Protein AF-A0A8H7LRE6-F1 (afdb_monomer_lite)

Sequence (143 aa):
MDDNQQLSEEQVMNGFHAFLVSALRHAKVERLLDDELLASAEADLMICGPALCLYFAALRSNTNPPGVPLPRPRGSDEPQKRLTAITCPPGFLPFFELWARAVPKIQSLAPEHTYDLASIICGKAPVTLPADIPSPFPESPTA

Foldseek 3Di:
DCLQAADDPVQVVVQLVVLLVVLVVVCPVVVLADPVRVVVCPVVCVPLSSVSSLLVQLLPFDDVQTKGFGDDDPPDPDDTRIGDCRRYDPVCNVVVVVSSVCSVVSNPDDPQCVSQVSQVSSVHARDPDPRPPPNPDPPDDDD

Radius of gyration: 16.71 Å; chains: 1; bounding box: 33×35×56 Å

Organism: NCBI:txid456999

Structure (mmCIF, N/CA/C/O backbone):
data_AF-A0A8H7LRE6-F1
#
_entry.id   AF-A0A8H7LRE6-F1
#
loop_
_atom_site.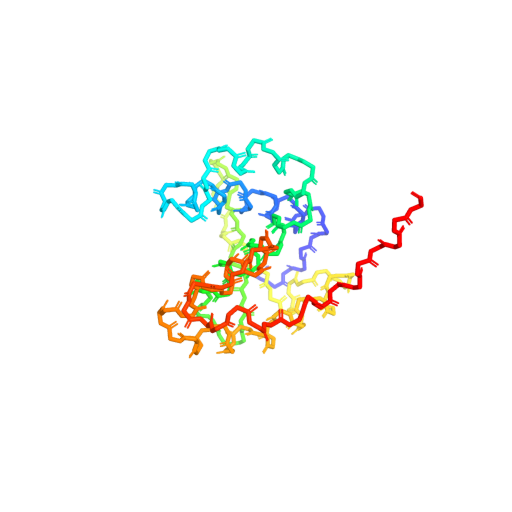group_PDB
_atom_site.id
_atom_site.type_symbol
_atom_site.label_atom_id
_atom_site.label_alt_id
_atom_site.label_comp_id
_atom_site.label_asym_id
_atom_site.label_entity_id
_atom_site.label_seq_id
_atom_site.pdbx_PDB_ins_code
_atom_site.Cartn_x
_atom_site.Cartn_y
_atom_site.Cartn_z
_atom_site.occupancy
_atom_site.B_iso_or_equiv
_atom_site.auth_seq_id
_atom_site.auth_comp_id
_atom_site.auth_asym_id
_atom_site.auth_atom_id
_atom_site.pdbx_PDB_model_num
ATOM 1 N N . MET A 1 1 ? -4.757 6.718 27.835 1.00 38.62 1 MET A N 1
ATOM 2 C CA . MET A 1 1 ? -5.737 7.300 26.900 1.00 38.62 1 MET A CA 1
ATOM 3 C C . MET A 1 1 ? -5.721 6.406 25.683 1.00 38.62 1 MET A C 1
ATOM 5 O O . MET A 1 1 ? -4.643 6.041 25.243 1.00 38.62 1 MET A O 1
ATOM 9 N N . ASP A 1 2 ? -6.885 5.909 25.298 1.00 44.69 2 ASP A N 1
ATOM 10 C CA . ASP A 1 2 ? -7.075 4.641 24.595 1.00 44.69 2 ASP A CA 1
ATOM 11 C C . ASP A 1 2 ? -6.638 4.670 23.117 1.00 44.69 2 ASP A C 1
ATOM 13 O O . ASP A 1 2 ? -7.459 4.746 22.210 1.00 44.69 2 ASP A O 1
ATOM 17 N N . ASP A 1 3 ? -5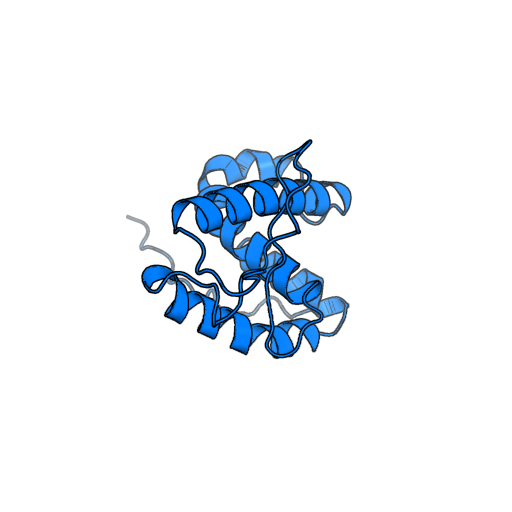.332 4.529 22.865 1.00 56.19 3 ASP A N 1
ATOM 18 C CA . ASP A 1 3 ? -4.729 4.354 21.524 1.00 56.19 3 ASP A CA 1
ATOM 19 C C . ASP A 1 3 ? -5.191 3.076 20.786 1.00 56.19 3 ASP A C 1
ATOM 21 O O . ASP A 1 3 ? -4.787 2.810 19.653 1.00 56.19 3 ASP A O 1
ATOM 25 N N . ASN A 1 4 ? -6.032 2.267 21.432 1.00 63.62 4 ASN A N 1
ATOM 26 C CA . ASN A 1 4 ? -6.431 0.935 20.996 1.00 63.62 4 ASN A CA 1
ATOM 27 C C . ASN A 1 4 ? -7.925 0.839 20.645 1.00 63.62 4 ASN A C 1
ATOM 29 O O . ASN A 1 4 ? -8.467 -0.260 20.530 1.00 63.62 4 ASN A O 1
ATOM 33 N N . GLN A 1 5 ? -8.607 1.978 20.515 1.00 79.62 5 GLN A N 1
ATOM 34 C CA . GLN A 1 5 ? -9.998 2.001 20.086 1.00 79.62 5 GLN A CA 1
ATOM 35 C C . GLN A 1 5 ? -10.097 1.568 18.617 1.00 79.62 5 GLN A C 1
ATOM 37 O O . GLN A 1 5 ? -9.413 2.116 17.748 1.00 79.62 5 GLN A O 1
ATOM 42 N N . GLN A 1 6 ? -10.951 0.578 18.342 1.00 85.81 6 GLN A N 1
ATOM 43 C CA . GLN A 1 6 ? -11.245 0.166 16.971 1.00 85.81 6 GLN A CA 1
ATOM 44 C C . GLN A 1 6 ? -11.786 1.349 16.172 1.00 85.81 6 GLN A C 1
ATOM 46 O O . GLN A 1 6 ? -12.656 2.092 16.632 1.00 85.81 6 GLN A O 1
ATOM 51 N N . LEU A 1 7 ? -11.251 1.512 14.968 1.00 87.62 7 LEU A N 1
ATOM 52 C CA . LEU A 1 7 ? -11.716 2.513 14.025 1.00 87.62 7 LEU A CA 1
ATOM 53 C C . LEU A 1 7 ? -13.082 2.094 13.485 1.00 87.62 7 LEU A C 1
ATOM 55 O O . LEU A 1 7 ? -13.363 0.903 13.342 1.00 87.62 7 LEU A O 1
ATOM 59 N N . SER A 1 8 ? -13.926 3.068 13.153 1.00 88.50 8 SER A N 1
ATOM 60 C CA . SER A 1 8 ? -15.125 2.783 12.369 1.00 88.50 8 SER A CA 1
ATOM 61 C C . SER A 1 8 ? -14.757 2.501 10.911 1.00 88.50 8 SER A C 1
ATOM 63 O O . SER A 1 8 ? -13.729 2.964 10.407 1.00 88.50 8 SER A O 1
ATOM 65 N N . GLU A 1 9 ? -15.616 1.771 10.203 1.00 87.19 9 GLU A N 1
ATOM 66 C CA . GLU A 1 9 ? -15.454 1.541 8.763 1.00 87.19 9 GLU A CA 1
ATOM 67 C C . GLU A 1 9 ? -15.369 2.862 7.991 1.00 87.19 9 GLU A C 1
ATOM 69 O O . GLU A 1 9 ? -14.478 3.038 7.166 1.00 87.19 9 GLU A O 1
ATOM 74 N N . GLU A 1 10 ? -16.206 3.837 8.347 1.00 87.06 10 GLU A N 1
ATOM 75 C CA . GLU A 1 10 ? -16.183 5.181 7.770 1.00 87.06 10 GLU A CA 1
ATOM 76 C C . GLU A 1 10 ? -14.829 5.884 7.976 1.00 87.06 10 GLU A C 1
ATOM 78 O O . GLU A 1 10 ? -14.298 6.495 7.048 1.00 87.06 10 GLU A O 1
ATOM 83 N N . GLN A 1 11 ? -14.223 5.774 9.164 1.00 85.12 11 GLN A N 1
ATOM 84 C CA . GLN A 1 11 ? -12.899 6.347 9.434 1.00 85.12 11 GLN A CA 1
ATOM 85 C C . GLN A 1 11 ? -11.812 5.699 8.574 1.00 85.12 11 GLN A C 1
ATOM 87 O O . GLN A 1 11 ? -10.930 6.395 8.066 1.00 85.12 11 GLN A O 1
ATOM 92 N N . VAL A 1 12 ? -11.880 4.379 8.391 1.00 85.31 12 VAL A N 1
ATOM 93 C CA . VAL A 1 12 ? -10.957 3.645 7.520 1.00 85.31 12 VAL A CA 1
ATOM 94 C C . VAL A 1 12 ? -11.154 4.068 6.066 1.00 85.31 12 VAL A C 1
ATOM 96 O O . VAL A 1 12 ? -10.185 4.461 5.419 1.00 85.31 12 VAL A O 1
ATOM 99 N N . MET A 1 13 ? -12.391 4.077 5.570 1.00 85.06 13 MET A N 1
ATOM 100 C CA . MET A 1 13 ? -12.730 4.473 4.200 1.00 85.06 13 MET A CA 1
ATOM 101 C C . MET A 1 13 ? -12.277 5.903 3.887 1.00 85.06 13 MET A C 1
ATOM 103 O O . MET A 1 13 ? -11.569 6.125 2.904 1.00 85.06 13 MET A O 1
ATOM 107 N N . ASN A 1 14 ? -12.602 6.864 4.756 1.00 84.25 14 ASN A N 1
ATOM 108 C CA . ASN A 1 14 ? -12.200 8.262 4.591 1.00 84.25 14 ASN A CA 1
ATOM 109 C C . ASN A 1 14 ? -10.675 8.428 4.662 1.00 84.25 14 ASN A C 1
ATOM 111 O O . ASN A 1 14 ? -10.091 9.193 3.889 1.00 84.25 14 ASN A O 1
ATOM 115 N N . GLY A 1 15 ? -10.014 7.684 5.554 1.00 82.75 15 GLY A N 1
ATOM 116 C CA . GLY A 1 15 ? -8.559 7.668 5.673 1.00 82.75 15 GLY A CA 1
ATOM 117 C C . GLY A 1 15 ? -7.872 7.143 4.410 1.00 82.75 15 GLY A C 1
ATOM 118 O O . GLY A 1 15 ? -6.959 7.793 3.897 1.00 82.75 15 GLY A O 1
ATOM 119 N N . PHE A 1 16 ? -8.332 6.012 3.872 1.00 82.44 16 PHE A N 1
ATOM 120 C CA . PHE A 1 16 ? -7.818 5.443 2.624 1.00 82.44 16 PHE A CA 1
ATOM 121 C C . PHE A 1 16 ? -8.107 6.333 1.418 1.00 82.44 16 PHE A C 1
ATOM 123 O O . PHE A 1 16 ? -7.225 6.512 0.586 1.00 82.44 16 PHE A O 1
ATOM 130 N N . HIS A 1 17 ? -9.283 6.957 1.347 1.00 81.00 17 HIS A N 1
ATOM 131 C CA . HIS A 1 17 ? -9.601 7.916 0.293 1.00 81.00 17 HIS A CA 1
ATOM 132 C C . HIS A 1 17 ? -8.645 9.123 0.317 1.00 81.00 17 HIS A C 1
ATOM 134 O O . HIS A 1 17 ? -8.043 9.476 -0.697 1.00 81.00 17 HIS A O 1
ATOM 140 N N . ALA A 1 18 ? -8.423 9.726 1.490 1.00 80.38 18 ALA A N 1
ATOM 141 C CA . ALA A 1 18 ? -7.479 10.835 1.632 1.00 80.38 18 ALA A CA 1
ATOM 142 C C . ALA A 1 18 ? -6.031 10.416 1.313 1.00 80.38 18 ALA A C 1
ATOM 144 O O . ALA A 1 18 ? -5.274 11.176 0.699 1.00 80.38 18 ALA A O 1
ATOM 145 N N . PHE A 1 19 ? -5.641 9.201 1.704 1.00 78.19 19 PHE A N 1
ATOM 146 C CA . PHE A 1 19 ? -4.325 8.654 1.394 1.00 78.19 19 PHE A CA 1
ATOM 147 C C . PHE A 1 19 ? -4.165 8.420 -0.106 1.00 78.19 19 PHE A C 1
ATOM 149 O O . PHE A 1 19 ? -3.133 8.788 -0.661 1.00 78.19 19 PHE A O 1
ATOM 156 N N . LEU A 1 20 ? -5.183 7.864 -0.764 1.00 75.44 20 LEU A N 1
ATOM 157 C CA . LEU A 1 20 ? -5.212 7.613 -2.199 1.00 75.44 20 LEU A CA 1
ATOM 158 C C . LEU A 1 20 ? -4.994 8.900 -2.995 1.00 75.44 20 LEU A C 1
ATOM 160 O O . LEU A 1 20 ? -4.107 8.954 -3.843 1.00 75.44 20 LEU A O 1
ATOM 164 N N . VAL A 1 21 ? -5.730 9.964 -2.667 1.00 75.38 21 VAL A N 1
ATOM 165 C CA . VAL A 1 21 ? -5.564 11.279 -3.310 1.00 75.38 21 VAL A CA 1
ATOM 166 C C . VAL A 1 21 ? -4.121 11.784 -3.182 1.00 75.38 21 VAL A C 1
ATOM 168 O O . VAL A 1 21 ? -3.556 12.326 -4.134 1.00 75.38 21 VAL A O 1
ATOM 171 N N . SER A 1 22 ? -3.500 11.592 -2.015 1.00 75.38 22 SER A N 1
ATOM 172 C CA . SER A 1 22 ? -2.098 11.958 -1.791 1.00 75.38 22 SER A CA 1
ATOM 173 C C . SER A 1 22 ? -1.134 11.076 -2.592 1.00 75.38 22 SER A C 1
ATOM 175 O O . SER A 1 22 ? -0.228 11.581 -3.252 1.00 75.38 22 SER A O 1
ATOM 177 N N . ALA A 1 23 ? -1.350 9.761 -2.586 1.00 72.00 23 ALA A N 1
ATOM 178 C CA . ALA A 1 23 ? -0.522 8.787 -3.284 1.00 72.00 23 ALA A CA 1
ATOM 179 C C . ALA A 1 23 ? -0.535 8.993 -4.806 1.00 72.00 23 ALA A C 1
ATOM 181 O O . ALA A 1 23 ? 0.527 9.006 -5.420 1.00 72.00 23 ALA A O 1
ATOM 182 N N . LEU A 1 24 ? -1.704 9.242 -5.402 1.00 71.38 24 LEU A N 1
ATOM 183 C CA . LEU A 1 24 ? -1.836 9.536 -6.833 1.00 71.38 24 LEU A CA 1
ATOM 184 C C . LEU A 1 24 ? -1.141 10.843 -7.213 1.00 71.38 24 LEU A C 1
ATOM 186 O O . LEU A 1 24 ? -0.467 10.911 -8.236 1.00 71.38 24 LEU A O 1
ATOM 190 N N . ARG A 1 25 ? -1.242 11.873 -6.363 1.00 72.44 25 ARG A N 1
ATOM 191 C CA . ARG A 1 25 ? -0.501 13.123 -6.563 1.00 72.44 25 ARG A CA 1
ATOM 192 C C . ARG A 1 25 ? 1.008 12.883 -6.562 1.00 72.44 25 ARG A C 1
ATOM 194 O O . ARG A 1 25 ? 1.695 13.417 -7.425 1.00 72.44 25 ARG A O 1
ATOM 201 N N . HIS A 1 26 ? 1.516 12.095 -5.616 1.00 67.75 26 HIS A N 1
ATOM 202 C CA . HIS A 1 26 ? 2.934 11.733 -5.574 1.00 67.75 26 HIS A CA 1
ATOM 203 C C . HIS A 1 26 ? 3.349 10.928 -6.809 1.00 67.75 26 HIS A C 1
ATOM 205 O O . HIS A 1 26 ? 4.339 11.271 -7.445 1.00 67.75 26 HIS A O 1
ATOM 211 N N . ALA A 1 27 ? 2.561 9.927 -7.201 1.00 67.44 27 ALA A N 1
ATOM 212 C CA . ALA A 1 27 ? 2.821 9.124 -8.390 1.00 67.44 27 ALA A CA 1
ATOM 213 C C . ALA A 1 27 ? 2.839 9.960 -9.683 1.00 67.44 27 ALA A C 1
ATOM 215 O O . ALA A 1 27 ? 3.674 9.726 -10.552 1.00 67.44 27 ALA A O 1
ATOM 216 N N . LYS A 1 28 ? 1.981 10.981 -9.781 1.00 66.56 28 LYS A N 1
ATOM 217 C CA . LYS A 1 28 ? 1.988 11.956 -10.879 1.00 66.56 28 LYS A CA 1
ATOM 218 C C . LYS A 1 28 ? 3.273 12.795 -10.907 1.00 66.56 28 LYS A C 1
ATOM 220 O O . LYS A 1 28 ? 3.866 12.974 -11.964 1.00 66.56 28 LYS A O 1
ATOM 225 N N . VAL A 1 29 ? 3.719 13.303 -9.753 1.00 69.62 29 VAL A N 1
ATOM 226 C CA . VAL A 1 29 ? 4.951 14.115 -9.651 1.00 69.62 29 VAL A CA 1
ATOM 227 C C . VAL A 1 29 ? 6.188 13.305 -10.039 1.00 69.62 29 VAL A C 1
ATOM 229 O O . VAL A 1 29 ? 7.021 13.789 -10.799 1.00 69.62 29 VAL A O 1
ATOM 232 N N . GLU A 1 30 ? 6.266 12.059 -9.582 1.00 67.56 30 GLU A N 1
ATOM 233 C CA . GLU A 1 30 ? 7.356 11.129 -9.898 1.00 67.56 30 GLU A CA 1
ATOM 234 C C . GLU A 1 30 ? 7.261 10.549 -11.327 1.00 67.56 30 GLU A C 1
ATOM 236 O O . GLU A 1 30 ? 8.043 9.674 -11.691 1.00 67.56 30 GLU A O 1
ATOM 241 N N . ARG A 1 31 ? 6.297 11.005 -12.147 1.00 64.50 31 ARG A N 1
ATOM 242 C CA . ARG A 1 31 ? 5.990 10.476 -13.493 1.00 64.50 31 ARG A CA 1
ATOM 243 C C . ARG A 1 31 ? 5.782 8.955 -13.527 1.00 64.50 31 ARG A C 1
ATOM 245 O O . ARG A 1 31 ? 5.974 8.316 -14.558 1.00 64.50 31 ARG A O 1
ATOM 252 N N . LEU A 1 32 ? 5.357 8.370 -12.407 1.00 60.28 32 LEU A N 1
ATOM 253 C CA . LEU A 1 32 ? 4.941 6.967 -12.335 1.00 60.28 32 LEU A CA 1
ATOM 254 C C . LEU A 1 32 ? 3.628 6.754 -13.101 1.00 60.28 32 LEU A C 1
ATOM 256 O O . LEU A 1 32 ? 3.387 5.683 -13.651 1.00 60.28 32 LEU A O 1
ATOM 260 N N . LEU A 1 33 ? 2.786 7.790 -13.145 1.00 61.44 33 LEU A N 1
ATOM 261 C CA . LEU A 1 33 ? 1.526 7.825 -13.878 1.00 61.44 33 LEU A CA 1
ATOM 262 C C . LEU A 1 33 ? 1.546 9.054 -14.791 1.00 61.44 33 LEU A C 1
ATOM 264 O O . LEU A 1 33 ? 1.699 10.173 -14.301 1.00 61.44 33 LEU A O 1
ATOM 268 N N . ASP A 1 34 ? 1.425 8.841 -16.101 1.00 58.38 34 ASP A N 1
ATOM 269 C CA . ASP A 1 34 ? 1.363 9.931 -17.080 1.00 58.38 34 ASP A CA 1
ATOM 270 C C . ASP A 1 34 ? 0.005 10.653 -17.016 1.00 58.38 34 ASP A C 1
ATOM 272 O O . ASP A 1 34 ? -0.998 10.073 -16.588 1.00 58.38 34 ASP A O 1
ATOM 276 N N . ASP A 1 35 ? -0.038 11.908 -17.456 1.00 54.91 35 ASP A N 1
ATOM 277 C CA . ASP A 1 35 ? -1.239 12.751 -17.435 1.00 54.91 35 ASP A CA 1
ATOM 278 C C . ASP A 1 35 ? -2.370 12.162 -18.292 1.00 54.91 35 ASP A C 1
ATOM 280 O O . ASP A 1 35 ? -3.536 12.199 -17.897 1.00 54.91 35 ASP A O 1
ATOM 284 N N . GLU A 1 36 ? -2.018 11.541 -19.419 1.00 52.09 36 GLU A N 1
ATOM 285 C CA . GLU A 1 36 ? -2.950 10.854 -20.321 1.00 52.09 36 GLU A CA 1
ATOM 286 C C . GLU A 1 36 ? -3.494 9.549 -19.706 1.00 52.09 36 GLU A C 1
ATOM 288 O O . GLU A 1 36 ? -4.663 9.203 -19.879 1.00 52.09 36 GLU A O 1
ATOM 293 N N . LEU A 1 37 ? -2.683 8.865 -18.889 1.00 52.62 37 LEU A N 1
ATOM 294 C CA . LEU A 1 37 ? -3.094 7.667 -18.157 1.00 52.62 37 LEU A CA 1
ATOM 295 C C . LEU A 1 37 ? -4.056 8.018 -17.020 1.00 52.62 37 LEU A C 1
ATOM 297 O O . LEU A 1 37 ? -5.085 7.372 -16.890 1.00 52.62 37 LEU A O 1
ATOM 301 N N . LEU A 1 38 ? -3.753 9.052 -16.228 1.00 52.62 38 LEU A N 1
ATOM 302 C CA . LEU A 1 38 ? -4.641 9.555 -15.172 1.00 52.62 38 LEU A CA 1
ATOM 303 C C . LEU A 1 38 ? -5.996 10.013 -15.727 1.00 52.62 38 LEU A C 1
ATOM 305 O O . LEU A 1 38 ? -7.011 9.801 -15.071 1.00 52.62 38 LEU A O 1
ATOM 309 N N . ALA A 1 39 ? -6.001 10.616 -16.920 1.00 51.50 39 ALA A N 1
ATOM 310 C CA . ALA A 1 39 ? -7.212 11.063 -17.599 1.00 51.50 39 ALA A CA 1
ATOM 311 C C . ALA A 1 39 ? -8.022 9.903 -18.210 1.00 51.50 39 ALA A C 1
ATOM 313 O O . ALA A 1 39 ? -9.241 9.884 -18.072 1.00 51.50 39 ALA A O 1
ATOM 314 N N . SER A 1 40 ? -7.376 8.915 -18.850 1.00 42.72 40 SER A N 1
ATOM 315 C CA . SER A 1 40 ? -8.085 7.736 -19.391 1.00 42.72 40 SER A CA 1
ATOM 316 C C . SER A 1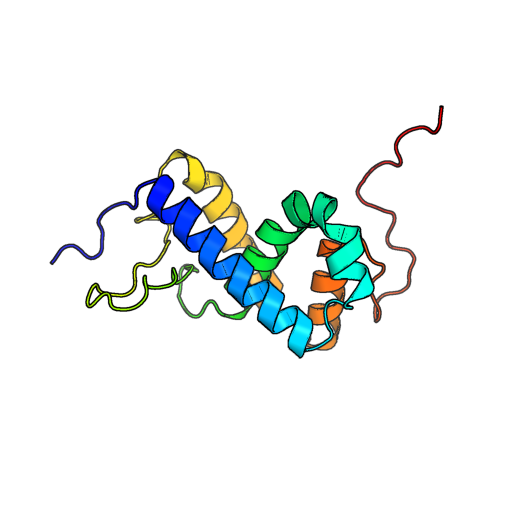 40 ? -8.575 6.785 -18.295 1.00 42.72 40 SER A C 1
ATOM 318 O O . SER A 1 40 ? -9.595 6.117 -18.450 1.00 42.72 40 SER A O 1
ATOM 320 N N . ALA A 1 41 ? -7.880 6.769 -17.157 1.00 48.41 41 ALA A N 1
ATOM 321 C CA . ALA A 1 41 ? -8.156 5.882 -16.049 1.00 48.41 41 ALA A CA 1
ATOM 322 C C . ALA A 1 41 ? -9.154 6.462 -15.043 1.00 48.41 41 ALA A C 1
ATOM 324 O O . ALA A 1 41 ? -9.260 5.886 -13.982 1.00 48.41 41 ALA A O 1
ATOM 325 N N . GLU A 1 42 ? -9.925 7.529 -15.289 1.00 46.50 42 GLU A N 1
ATOM 326 C CA . GLU A 1 42 ? -10.974 7.933 -14.322 1.00 46.50 42 GLU A CA 1
ATOM 327 C C . GLU A 1 42 ? -11.970 6.790 -14.011 1.00 46.50 42 GLU A C 1
ATOM 329 O O . GLU A 1 42 ? -12.481 6.710 -12.893 1.00 46.50 42 GLU A O 1
ATOM 334 N N . ALA A 1 43 ? -12.161 5.848 -14.947 1.00 47.34 43 ALA A N 1
ATOM 335 C CA . ALA A 1 43 ? -12.897 4.601 -14.721 1.00 47.34 43 ALA A CA 1
ATOM 336 C C . ALA A 1 43 ? -12.052 3.501 -14.029 1.00 47.34 43 ALA A C 1
ATOM 338 O O . ALA A 1 43 ? -12.520 2.881 -13.074 1.00 47.34 43 ALA A O 1
ATOM 339 N N . ASP A 1 44 ? -10.793 3.294 -14.439 1.00 49.31 44 ASP A N 1
ATOM 340 C CA . ASP A 1 44 ? -9.901 2.253 -13.886 1.00 49.31 44 ASP A CA 1
ATOM 341 C C . ASP A 1 44 ? -9.217 2.646 -12.560 1.00 49.31 44 ASP A C 1
ATOM 343 O O . ASP A 1 44 ? -8.772 1.782 -11.799 1.00 49.31 44 ASP A O 1
ATOM 347 N N . LEU A 1 45 ? -9.175 3.937 -12.213 1.00 51.56 45 LEU A N 1
ATOM 348 C CA . LEU A 1 45 ? -8.680 4.484 -10.943 1.00 51.56 45 LEU A CA 1
ATOM 349 C C . LEU A 1 45 ? -9.540 3.996 -9.785 1.00 51.56 45 LEU A C 1
ATOM 351 O O . LEU A 1 45 ? -9.025 3.856 -8.674 1.00 51.56 45 LEU A O 1
ATOM 355 N N . MET A 1 46 ? -10.828 3.731 -10.032 1.00 56.41 46 MET A N 1
ATOM 356 C CA . MET A 1 46 ? -11.713 3.149 -9.026 1.00 56.41 46 MET A CA 1
ATOM 357 C C . MET A 1 46 ? -11.217 1.766 -8.573 1.00 56.41 46 MET A C 1
ATOM 359 O O . MET A 1 46 ? -11.453 1.391 -7.427 1.00 56.41 46 MET A O 1
ATOM 363 N N . ILE A 1 47 ? -10.478 1.044 -9.428 1.00 58.59 47 ILE A N 1
ATOM 364 C CA . ILE A 1 47 ? -9.940 -0.297 -9.154 1.00 58.59 47 ILE A CA 1
ATOM 365 C C . ILE A 1 47 ? -8.447 -0.231 -8.783 1.00 58.59 47 ILE A C 1
ATOM 367 O O . ILE A 1 47 ? -8.039 -0.759 -7.746 1.00 58.59 47 ILE A O 1
ATOM 371 N N . CYS A 1 48 ? -7.627 0.460 -9.580 1.00 66.88 48 CYS A N 1
ATOM 372 C CA . CYS A 1 48 ? -6.174 0.541 -9.380 1.00 66.88 48 CYS A CA 1
ATOM 373 C C . CYS A 1 48 ? -5.785 1.465 -8.220 1.00 66.88 48 CYS A C 1
ATOM 375 O O . CYS A 1 48 ? -4.769 1.250 -7.558 1.00 66.88 48 CYS A O 1
ATOM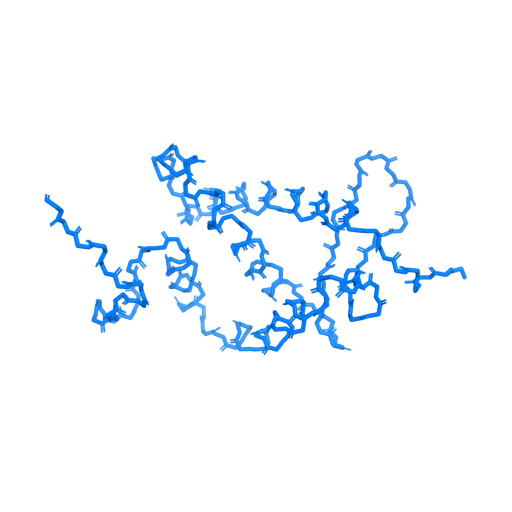 377 N N . GLY A 1 49 ? -6.591 2.493 -7.945 1.00 70.31 49 GLY A N 1
ATOM 378 C CA . GLY A 1 49 ? -6.324 3.478 -6.904 1.00 70.31 49 GLY A CA 1
ATOM 379 C C . GLY A 1 49 ? -6.146 2.838 -5.524 1.00 70.31 49 GLY A C 1
ATOM 380 O O . GLY A 1 49 ? -5.063 2.949 -4.941 1.00 70.31 49 GLY A O 1
ATOM 381 N N . PRO A 1 50 ? -7.146 2.115 -4.992 1.00 77.06 50 PRO A N 1
ATOM 382 C CA . PRO A 1 50 ? -7.022 1.425 -3.708 1.00 77.06 50 PRO A CA 1
ATOM 383 C C . PRO A 1 50 ? -5.805 0.484 -3.625 1.00 77.06 50 PRO A C 1
ATOM 385 O O . PRO A 1 50 ? -5.126 0.447 -2.595 1.00 77.06 50 PRO A O 1
ATOM 388 N N . ALA A 1 51 ? -5.471 -0.217 -4.715 1.00 81.81 51 ALA A N 1
ATOM 389 C CA . ALA A 1 51 ? -4.301 -1.092 -4.781 1.00 81.81 51 ALA A CA 1
ATOM 390 C C . ALA A 1 51 ? -2.976 -0.308 -4.702 1.00 81.81 51 ALA A C 1
ATOM 392 O O . ALA A 1 51 ? -2.106 -0.651 -3.898 1.00 81.81 51 ALA A O 1
ATOM 393 N N . LEU A 1 52 ? -2.842 0.793 -5.451 1.00 80.94 52 LEU A N 1
ATOM 394 C CA . LEU A 1 52 ? -1.689 1.698 -5.367 1.00 80.94 52 LEU A CA 1
ATOM 395 C C . LEU A 1 52 ? -1.554 2.313 -3.971 1.00 80.94 52 LEU A C 1
ATOM 397 O O . LEU A 1 52 ? -0.455 2.398 -3.425 1.00 80.94 52 LEU A O 1
ATOM 401 N N . CYS A 1 53 ? -2.670 2.705 -3.359 1.00 81.50 53 CYS A N 1
ATOM 402 C CA . CYS A 1 53 ? -2.702 3.221 -1.996 1.00 81.50 53 CYS A CA 1
ATOM 403 C C . CYS A 1 53 ? -2.094 2.215 -1.004 1.00 81.50 53 CYS A C 1
ATOM 405 O O . CYS A 1 53 ? -1.211 2.568 -0.219 1.00 81.50 53 CYS A O 1
ATOM 407 N N . LEU A 1 54 ? -2.513 0.950 -1.070 1.00 86.94 54 LEU A N 1
ATOM 408 C CA . LEU A 1 54 ? -1.976 -0.124 -0.233 1.00 86.94 54 LEU A CA 1
ATOM 409 C C . LEU A 1 54 ? -0.506 -0.439 -0.542 1.00 86.94 54 LEU A C 1
ATOM 411 O O . LEU A 1 54 ? 0.271 -0.686 0.383 1.00 86.94 54 LEU A O 1
ATOM 415 N N . TYR A 1 55 ? -0.101 -0.376 -1.811 1.00 88.00 55 TYR A N 1
ATOM 416 C CA . TYR A 1 55 ? 1.288 -0.551 -2.229 1.00 88.00 55 TYR A CA 1
ATOM 417 C C . TYR A 1 55 ? 2.210 0.534 -1.648 1.00 88.00 55 TYR A C 1
ATOM 419 O O . TYR A 1 55 ? 3.191 0.225 -0.969 1.00 88.00 55 TYR A O 1
ATOM 427 N N . PHE A 1 56 ? 1.861 1.815 -1.795 1.00 85.19 56 PHE A N 1
ATOM 428 C CA . PHE A 1 56 ? 2.639 2.911 -1.206 1.00 85.19 56 PHE A CA 1
ATOM 429 C C . PHE A 1 56 ? 2.582 2.927 0.326 1.00 85.19 56 PHE A C 1
ATOM 431 O O . PHE A 1 56 ? 3.516 3.398 0.980 1.00 85.19 56 PHE A O 1
ATOM 438 N N . ALA A 1 57 ? 1.496 2.433 0.928 1.00 88.06 57 ALA A N 1
ATOM 439 C CA . ALA A 1 57 ? 1.438 2.210 2.369 1.00 88.06 57 ALA A CA 1
ATOM 440 C C . ALA A 1 57 ? 2.418 1.116 2.812 1.00 88.06 57 ALA A C 1
ATOM 442 O O . ALA A 1 57 ? 3.074 1.287 3.836 1.00 88.06 57 ALA A O 1
ATOM 443 N N . ALA A 1 58 ? 2.566 0.040 2.032 1.00 90.62 58 ALA A N 1
ATOM 444 C CA . ALA A 1 58 ? 3.532 -1.021 2.302 1.00 90.62 58 ALA A CA 1
ATOM 445 C C . ALA A 1 58 ? 4.974 -0.500 2.227 1.00 90.62 58 ALA A C 1
ATOM 447 O O . ALA A 1 58 ? 5.732 -0.693 3.173 1.00 90.62 58 ALA A O 1
ATOM 448 N N . LEU A 1 59 ? 5.333 0.244 1.174 1.00 87.94 59 LEU A N 1
ATOM 449 C CA . LEU A 1 59 ? 6.673 0.835 1.036 1.00 87.94 59 LEU A CA 1
ATOM 450 C C . LEU A 1 59 ? 7.050 1.764 2.202 1.00 87.94 59 LEU A C 1
ATOM 452 O O . LEU A 1 59 ? 8.214 1.844 2.578 1.00 87.94 59 LEU A O 1
ATOM 456 N N . ARG A 1 60 ? 6.068 2.458 2.790 1.00 86.19 60 ARG A N 1
ATOM 457 C CA . ARG A 1 60 ? 6.277 3.403 3.902 1.00 86.19 60 ARG A CA 1
ATOM 458 C C . ARG A 1 60 ? 6.054 2.800 5.289 1.00 86.19 60 ARG A C 1
ATOM 460 O O . ARG A 1 60 ? 6.238 3.502 6.284 1.00 86.19 60 ARG A O 1
ATOM 467 N N . SER A 1 61 ? 5.612 1.546 5.381 1.00 87.19 61 SER A N 1
ATOM 468 C CA . SER A 1 61 ? 5.336 0.918 6.672 1.00 87.19 61 SER A CA 1
ATOM 469 C C . SER A 1 61 ? 6.642 0.651 7.415 1.00 87.19 61 SER A C 1
ATOM 471 O O . SER A 1 61 ? 7.556 0.031 6.887 1.00 87.19 61 SER A O 1
ATOM 473 N N . ASN A 1 62 ? 6.742 1.115 8.654 1.00 87.25 62 ASN A N 1
ATOM 474 C CA . ASN A 1 62 ? 7.943 0.983 9.481 1.00 87.25 62 ASN A CA 1
ATOM 475 C C . ASN A 1 62 ? 7.644 0.365 10.856 1.00 87.25 62 ASN A C 1
ATOM 477 O O . ASN A 1 62 ? 8.425 0.520 11.791 1.00 87.25 62 ASN A O 1
ATOM 481 N N . THR A 1 63 ? 6.499 -0.307 10.991 1.00 87.06 63 THR A N 1
ATOM 482 C CA . THR A 1 63 ? 6.061 -0.958 12.231 1.00 87.06 63 THR A CA 1
ATOM 483 C C . THR A 1 63 ? 6.136 -2.477 12.108 1.00 87.06 63 THR A C 1
ATOM 485 O O . THR A 1 63 ? 6.050 -3.024 11.010 1.00 87.06 63 THR A O 1
ATOM 488 N N . ASN A 1 64 ? 6.252 -3.165 13.245 1.00 84.94 64 ASN A N 1
ATOM 489 C CA . ASN A 1 64 ? 6.192 -4.622 13.320 1.00 84.94 64 ASN A CA 1
ATOM 490 C C . ASN A 1 64 ? 5.201 -5.037 14.428 1.00 84.94 64 ASN A C 1
ATOM 492 O O . ASN A 1 64 ? 5.515 -4.816 15.599 1.00 84.94 64 ASN A O 1
ATOM 496 N N . PRO A 1 65 ? 4.015 -5.589 14.097 1.00 86.12 65 PRO A N 1
ATOM 497 C CA . PRO A 1 65 ? 3.509 -5.913 12.755 1.00 86.12 65 PRO A CA 1
ATOM 498 C C . PRO A 1 65 ? 3.224 -4.673 11.868 1.00 86.12 65 PRO A C 1
ATOM 500 O O . PRO A 1 65 ? 3.080 -3.559 12.393 1.00 86.12 65 PRO A O 1
ATOM 503 N N . PRO A 1 66 ? 3.148 -4.830 10.528 1.00 91.56 66 PRO A N 1
ATOM 504 C CA . PRO A 1 66 ? 2.890 -3.723 9.606 1.00 91.56 66 PRO A CA 1
ATOM 505 C C . PRO A 1 66 ? 1.572 -3.004 9.894 1.00 91.56 66 PRO A C 1
ATOM 507 O O . PRO A 1 66 ? 0.552 -3.629 10.180 1.00 91.56 66 PRO A O 1
ATOM 510 N N . GLY A 1 67 ? 1.591 -1.678 9.791 1.00 90.44 67 GLY A N 1
ATOM 511 C CA . GLY A 1 67 ? 0.429 -0.823 10.013 1.00 90.44 67 GLY A CA 1
ATOM 512 C C . GLY A 1 67 ? 0.387 0.350 9.045 1.00 90.44 67 GLY A C 1
ATOM 513 O O . GLY A 1 67 ? 1.431 0.823 8.584 1.00 90.44 67 GLY A O 1
ATOM 514 N N . VAL A 1 68 ? -0.823 0.836 8.762 1.00 89.94 68 VAL A N 1
ATOM 515 C CA . VAL A 1 68 ? -1.061 1.963 7.848 1.00 89.94 68 VAL A CA 1
ATOM 516 C C . VAL A 1 68 ? -1.338 3.227 8.665 1.00 89.94 68 VAL A C 1
ATOM 518 O O . VAL A 1 68 ? -2.343 3.279 9.377 1.00 89.94 68 VAL A O 1
ATOM 521 N N . PRO A 1 69 ? -0.475 4.256 8.606 1.00 86.69 69 PRO A N 1
ATOM 522 C CA . PRO A 1 69 ? -0.771 5.538 9.231 1.00 86.69 69 PRO A CA 1
ATOM 523 C C . PRO A 1 69 ? -1.879 6.244 8.439 1.00 86.69 69 PRO A C 1
ATOM 525 O O . PRO A 1 69 ? -1.703 6.539 7.254 1.00 86.69 69 PRO A O 1
ATOM 528 N N . LEU A 1 70 ? -3.018 6.524 9.076 1.00 84.94 70 LEU A N 1
ATOM 529 C CA . LEU A 1 70 ? -4.115 7.226 8.415 1.00 84.94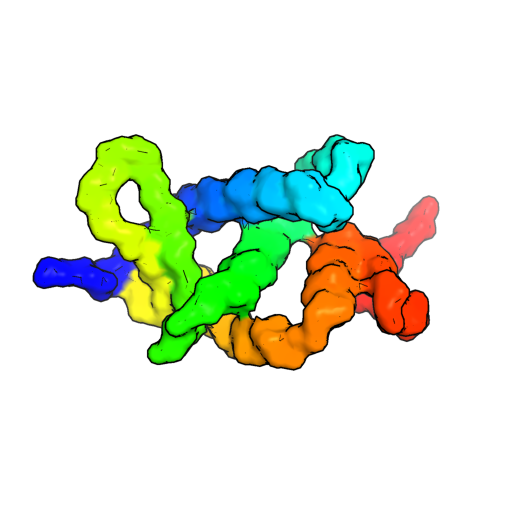 70 LEU A CA 1
ATOM 530 C C . LEU A 1 70 ? -3.823 8.737 8.369 1.00 84.94 70 LEU A C 1
ATOM 532 O O . LEU A 1 70 ? -3.212 9.276 9.300 1.00 84.94 70 LEU A O 1
ATOM 536 N N . PRO A 1 71 ? -4.205 9.449 7.293 1.00 81.19 71 PRO A N 1
ATOM 537 C CA . PRO A 1 71 ? -4.046 10.897 7.221 1.00 81.19 71 PRO A CA 1
ATOM 538 C C . PRO A 1 71 ? -4.858 11.591 8.315 1.00 81.19 71 PRO A C 1
ATOM 540 O O . PRO A 1 71 ? -5.997 11.216 8.588 1.00 81.19 71 PRO A O 1
ATOM 543 N N . ARG A 1 72 ? -4.293 12.644 8.912 1.00 81.56 72 ARG A N 1
ATOM 544 C CA . ARG A 1 72 ? -5.051 13.504 9.827 1.00 81.56 72 ARG A CA 1
ATOM 545 C C . ARG A 1 72 ? -5.948 14.456 9.031 1.00 81.56 72 ARG A C 1
ATOM 547 O O . ARG A 1 72 ? -5.469 15.038 8.051 1.00 81.56 72 ARG A O 1
ATOM 554 N N . PRO A 1 73 ? -7.204 14.677 9.455 1.00 72.75 73 PRO A N 1
ATOM 555 C CA . PRO A 1 73 ? -7.997 15.794 8.961 1.00 72.75 73 PRO A CA 1
ATOM 556 C C . PRO A 1 73 ? -7.237 17.108 9.174 1.00 72.75 73 PRO A C 1
ATOM 558 O O . PRO A 1 73 ? -6.591 17.305 10.207 1.00 72.75 73 PRO A O 1
ATOM 561 N N . ARG A 1 74 ? -7.275 18.009 8.186 1.00 73.44 74 ARG A N 1
ATOM 562 C CA . ARG A 1 74 ? -6.573 19.298 8.279 1.00 73.44 74 ARG A CA 1
ATOM 563 C C . ARG A 1 74 ? -7.107 20.097 9.470 1.00 73.44 74 ARG A C 1
ATOM 565 O O . ARG A 1 74 ? -8.312 20.287 9.574 1.00 73.44 74 ARG A O 1
ATOM 572 N N . GLY A 1 75 ? -6.204 20.578 10.325 1.00 72.81 75 GLY A N 1
ATOM 573 C CA . GLY A 1 75 ? -6.558 21.357 11.516 1.00 72.81 75 GLY A CA 1
ATOM 574 C C . GLY A 1 75 ? -7.033 20.529 12.714 1.00 72.81 75 GLY A C 1
ATOM 575 O O . GLY A 1 75 ? -7.512 21.116 13.676 1.00 72.81 75 GLY A O 1
ATOM 576 N N . SER A 1 76 ? -6.918 19.196 12.671 1.00 78.31 76 SER A N 1
ATOM 577 C CA . SER A 1 76 ? -7.180 18.348 13.837 1.00 78.31 76 SER A CA 1
ATOM 578 C C . SER A 1 76 ? -5.935 18.210 14.717 1.00 78.31 76 SER A C 1
ATOM 580 O O . SER A 1 76 ? -4.869 17.829 14.223 1.00 78.31 76 SER A O 1
ATOM 582 N N . ASP A 1 77 ? -6.105 18.457 16.017 1.00 78.62 77 ASP A N 1
ATOM 583 C CA . ASP A 1 77 ? -5.122 18.157 17.067 1.00 78.62 77 ASP A CA 1
ATOM 584 C C . ASP A 1 77 ? -5.198 16.696 17.550 1.00 78.62 77 ASP A C 1
ATOM 586 O O . ASP A 1 77 ? -4.432 16.292 18.427 1.00 78.62 77 ASP A O 1
ATOM 590 N N . GLU A 1 78 ? -6.090 15.870 16.983 1.00 78.81 78 GLU A N 1
ATOM 591 C CA . GLU A 1 78 ? -6.132 14.448 17.328 1.00 78.81 78 GLU A CA 1
ATOM 592 C C . GLU A 1 78 ? -4.809 13.741 16.966 1.00 78.81 78 GLU A C 1
ATOM 594 O O . GLU A 1 78 ? -4.189 14.029 15.926 1.00 78.81 78 GLU A O 1
ATOM 599 N N . PRO A 1 79 ? -4.381 12.761 17.787 1.00 79.25 79 PRO A N 1
ATOM 600 C CA . PRO A 1 79 ? -3.232 11.931 17.464 1.00 79.25 79 PRO A CA 1
ATOM 601 C C . PRO A 1 79 ? -3.460 11.192 16.140 1.00 79.25 79 PRO A C 1
ATOM 603 O O . PRO A 1 79 ? -4.582 10.823 15.782 1.00 79.25 79 PRO A O 1
ATOM 606 N N . GLN A 1 80 ? -2.381 10.975 15.383 1.00 83.19 80 GLN A N 1
ATOM 607 C CA . GLN A 1 80 ? -2.472 10.263 14.114 1.00 83.19 80 GLN A CA 1
ATOM 608 C C . GLN A 1 80 ? -2.906 8.814 14.354 1.00 83.19 80 GLN A C 1
ATOM 610 O O . GLN A 1 80 ? -2.140 7.999 14.866 1.00 83.19 80 GLN A O 1
ATOM 615 N N . LYS A 1 81 ? -4.127 8.493 13.927 1.00 86.38 81 LYS A N 1
ATOM 616 C CA . LYS A 1 81 ? -4.673 7.141 14.012 1.00 86.38 81 LYS A CA 1
ATOM 617 C C . LYS A 1 81 ? -3.921 6.211 13.061 1.00 86.38 81 LYS A C 1
ATOM 619 O O . LYS A 1 81 ? -3.513 6.596 11.960 1.00 86.38 81 LYS A O 1
ATOM 624 N N . ARG A 1 82 ? -3.742 4.966 13.488 1.00 88.62 82 ARG A N 1
ATOM 625 C CA . ARG A 1 82 ? -3.065 3.926 12.714 1.00 88.62 82 ARG A CA 1
ATOM 626 C C . ARG A 1 82 ? -3.975 2.725 12.582 1.00 88.62 82 ARG A C 1
ATOM 628 O O . ARG A 1 82 ? -4.530 2.268 13.576 1.00 88.62 82 ARG A O 1
ATOM 635 N N . LEU A 1 83 ? -4.072 2.198 11.371 1.00 89.44 83 LEU A N 1
ATOM 636 C CA . LEU A 1 83 ? -4.701 0.914 11.125 1.00 89.44 83 LEU A CA 1
ATOM 637 C C . LEU A 1 83 ? -3.699 -0.206 11.430 1.00 89.44 83 LEU A C 1
ATOM 639 O O . LEU A 1 83 ? -2.631 -0.279 10.817 1.00 89.44 83 LEU A O 1
ATOM 643 N N . THR A 1 84 ? -4.040 -1.044 12.400 1.00 91.50 84 THR A N 1
ATOM 644 C CA . THR A 1 84 ? -3.316 -2.246 12.829 1.00 91.50 84 THR A CA 1
ATOM 645 C C . THR A 1 84 ? -4.314 -3.394 12.961 1.00 91.50 84 THR A C 1
ATOM 647 O O . THR A 1 84 ? -5.518 -3.162 12.910 1.00 91.50 84 THR A O 1
ATOM 650 N N . ALA A 1 85 ? -3.847 -4.621 13.205 1.00 89.88 85 ALA A N 1
ATOM 651 C CA . ALA A 1 85 ? -4.742 -5.757 13.452 1.00 89.88 85 ALA A CA 1
ATOM 652 C C . ALA A 1 85 ? -5.710 -5.520 14.631 1.00 89.88 85 ALA A C 1
ATOM 654 O O . ALA A 1 85 ? -6.785 -6.104 14.670 1.00 89.88 85 ALA A O 1
ATOM 655 N N . ILE A 1 86 ? -5.342 -4.646 15.573 1.00 90.75 86 ILE A N 1
ATOM 656 C CA . ILE A 1 86 ? -6.142 -4.358 16.764 1.00 90.75 86 ILE A CA 1
ATOM 657 C C . ILE A 1 86 ? -7.149 -3.233 16.503 1.00 90.75 86 ILE A C 1
ATOM 659 O O . ILE A 1 86 ? -8.281 -3.292 16.973 1.00 90.75 86 ILE A O 1
ATOM 663 N N . THR A 1 87 ? -6.758 -2.212 15.738 1.00 91.00 87 THR A N 1
ATOM 664 C CA . THR A 1 87 ? -7.619 -1.055 15.446 1.00 91.00 87 THR A CA 1
ATOM 665 C C . THR A 1 87 ? -8.483 -1.249 14.198 1.00 91.00 87 THR A C 1
ATOM 667 O O . THR A 1 87 ? -9.355 -0.423 13.927 1.00 91.00 87 THR A O 1
ATOM 670 N N . CYS A 1 88 ? -8.255 -2.317 13.426 1.00 91.12 88 CYS A N 1
ATOM 671 C CA . CYS A 1 88 ? -8.997 -2.615 12.207 1.00 91.12 88 CYS A CA 1
ATOM 672 C C . CYS A 1 88 ? -10.449 -3.032 12.515 1.00 91.12 88 CYS A C 1
ATOM 674 O O . CYS A 1 88 ? -10.674 -3.867 13.400 1.00 91.12 88 CYS A O 1
ATOM 676 N N . PRO A 1 89 ? -11.444 -2.487 11.788 1.00 91.81 89 PRO A N 1
ATOM 677 C CA . PRO A 1 89 ? -12.814 -2.971 11.869 1.00 91.81 89 PRO A CA 1
ATOM 678 C C . PRO A 1 89 ? -12.898 -4.443 11.417 1.00 91.81 89 PRO A C 1
ATOM 680 O O . PRO A 1 89 ? -12.220 -4.816 10.455 1.00 91.81 89 PRO A O 1
ATOM 683 N N . PRO A 1 90 ? -13.764 -5.277 12.026 1.00 89.94 90 PRO A N 1
ATOM 684 C CA . PRO A 1 90 ? -13.856 -6.704 11.703 1.00 89.94 90 PRO A CA 1
ATOM 685 C C . PRO A 1 90 ? -14.102 -7.008 10.218 1.00 89.94 90 PRO A C 1
ATOM 687 O O . PRO A 1 90 ? -13.538 -7.967 9.697 1.00 89.94 90 PRO A O 1
ATOM 690 N N . GLY A 1 91 ? -14.883 -6.175 9.519 1.00 88.75 91 GLY A N 1
ATOM 691 C CA . GLY A 1 91 ? -15.150 -6.334 8.084 1.00 88.75 91 GLY A CA 1
ATOM 692 C C . GLY A 1 91 ? -13.913 -6.158 7.194 1.00 88.75 91 GLY A C 1
ATOM 693 O O . GLY A 1 91 ? -13.830 -6.757 6.125 1.00 88.75 91 GLY A O 1
ATOM 694 N N . PHE A 1 92 ? -12.917 -5.391 7.651 1.00 87.94 92 PHE A N 1
ATOM 695 C CA . PHE A 1 92 ? -11.676 -5.130 6.914 1.00 87.94 92 PHE A CA 1
ATOM 696 C C . PHE A 1 92 ? -10.512 -6.031 7.336 1.00 87.94 92 PHE A C 1
ATOM 698 O O . PHE A 1 92 ? -9.522 -6.125 6.607 1.00 87.94 92 PHE A O 1
ATOM 705 N N . LEU A 1 93 ? -10.621 -6.701 8.486 1.00 90.50 93 LEU A N 1
ATOM 706 C CA . LEU A 1 93 ? -9.520 -7.440 9.098 1.00 90.50 93 LEU A CA 1
ATOM 707 C C . LEU A 1 93 ? -8.900 -8.509 8.172 1.00 90.50 93 LEU A C 1
ATOM 709 O O . LEU A 1 93 ? -7.677 -8.486 8.024 1.00 90.50 93 LEU A O 1
ATOM 713 N N . PRO A 1 94 ? -9.668 -9.366 7.462 1.00 92.94 94 PRO A N 1
ATOM 714 C CA . PRO A 1 94 ? -9.076 -10.369 6.568 1.00 92.94 94 PRO A CA 1
ATOM 715 C C . PRO A 1 94 ? -8.237 -9.750 5.438 1.00 92.94 94 PRO A C 1
ATOM 717 O O . PRO A 1 94 ? -7.178 -10.265 5.073 1.00 92.94 94 PRO A O 1
ATOM 720 N N . PHE A 1 95 ? -8.685 -8.613 4.897 1.00 90.44 95 PHE A N 1
ATOM 721 C CA . PHE A 1 95 ? -7.971 -7.887 3.844 1.00 90.44 95 PHE A CA 1
ATOM 722 C C . PHE A 1 95 ? -6.723 -7.194 4.392 1.00 90.44 95 PHE A C 1
ATOM 724 O O . PHE A 1 95 ? -5.672 -7.200 3.748 1.00 90.44 95 PHE A O 1
ATOM 731 N N . PHE A 1 96 ? -6.819 -6.630 5.597 1.00 92.12 96 PHE A N 1
ATOM 732 C CA . PHE A 1 96 ? -5.689 -6.010 6.275 1.00 92.12 96 PHE A CA 1
ATOM 733 C C . PHE A 1 96 ? -4.592 -7.031 6.598 1.00 92.12 96 PHE A C 1
ATOM 735 O O . PHE A 1 96 ? -3.416 -6.757 6.366 1.00 92.12 96 PHE A O 1
ATOM 742 N N . GLU A 1 97 ? -4.951 -8.225 7.070 1.00 93.25 97 GLU A N 1
ATOM 743 C CA . GLU A 1 97 ? -3.995 -9.307 7.325 1.00 93.25 97 GLU A CA 1
ATOM 744 C C . GLU A 1 97 ? -3.310 -9.790 6.042 1.00 93.25 97 GLU A C 1
ATOM 746 O O . GLU A 1 97 ? -2.096 -10.017 6.032 1.00 93.25 97 GLU A O 1
ATOM 751 N N . LEU A 1 98 ? -4.060 -9.908 4.940 1.00 93.62 98 LEU A N 1
ATOM 752 C CA . LEU A 1 98 ? -3.494 -10.243 3.633 1.00 93.62 98 LEU A CA 1
ATOM 753 C C . LEU A 1 98 ? -2.476 -9.189 3.184 1.00 93.62 98 LEU A C 1
ATOM 755 O O . LEU A 1 98 ? -1.363 -9.539 2.784 1.00 93.62 98 LEU A O 1
ATOM 759 N N . TRP A 1 99 ? -2.833 -7.908 3.298 1.00 94.06 99 TRP A N 1
ATOM 760 C CA . TRP A 1 99 ? -1.921 -6.804 3.017 1.00 94.06 99 TRP A CA 1
ATOM 761 C C . TRP A 1 99 ? -0.678 -6.866 3.913 1.00 94.06 99 TRP A C 1
ATOM 763 O O . TRP A 1 99 ? 0.438 -6.858 3.398 1.00 94.06 99 TRP A O 1
ATOM 773 N N . ALA A 1 100 ? -0.843 -7.019 5.230 1.00 94.44 100 ALA A N 1
ATOM 774 C CA . ALA A 1 100 ? 0.259 -7.066 6.190 1.00 94.44 100 ALA A CA 1
ATOM 775 C C . ALA A 1 100 ? 1.240 -8.214 5.892 1.00 94.44 100 ALA A C 1
ATOM 777 O O . ALA A 1 100 ? 2.452 -8.039 6.003 1.00 94.44 100 ALA A O 1
ATOM 778 N N . ARG A 1 101 ? 0.744 -9.372 5.432 1.00 94.44 101 ARG A N 1
ATOM 779 C CA . ARG A 1 101 ? 1.582 -10.495 4.969 1.00 94.44 101 ARG A CA 1
ATOM 780 C C . ARG A 1 101 ? 2.341 -10.197 3.674 1.00 94.44 101 ARG A C 1
ATOM 782 O O . ARG A 1 101 ? 3.390 -10.798 3.438 1.00 94.44 101 ARG A O 1
ATOM 789 N N . ALA A 1 102 ? 1.815 -9.319 2.823 1.00 93.56 102 ALA A N 1
ATOM 790 C CA . ALA A 1 102 ? 2.471 -8.895 1.591 1.00 93.56 102 ALA A CA 1
ATOM 791 C C . ALA A 1 102 ? 3.548 -7.824 1.833 1.00 93.56 102 ALA A C 1
ATOM 793 O O . ALA A 1 102 ? 4.512 -7.775 1.070 1.00 93.56 102 ALA A O 1
ATOM 794 N N . VAL A 1 103 ? 3.439 -7.017 2.900 1.00 95.12 103 VAL A N 1
ATOM 795 C CA . VAL A 1 103 ? 4.366 -5.901 3.182 1.00 95.12 103 VAL A CA 1
ATOM 796 C C . VAL A 1 103 ? 5.844 -6.315 3.159 1.00 95.12 103 VAL A C 1
ATOM 798 O O . VAL A 1 103 ? 6.587 -5.694 2.401 1.00 95.12 103 VAL A O 1
ATOM 801 N N . PRO A 1 104 ? 6.305 -7.366 3.873 1.00 94.00 104 PRO A N 1
ATOM 802 C CA . PRO A 1 104 ? 7.722 -7.733 3.854 1.00 94.00 104 PRO A CA 1
ATOM 803 C C . PRO A 1 104 ? 8.218 -8.117 2.457 1.00 94.00 104 PRO A C 1
ATOM 805 O O . PRO A 1 104 ? 9.350 -7.814 2.096 1.00 94.00 104 PRO A O 1
ATOM 808 N N . LYS A 1 105 ? 7.358 -8.746 1.644 1.00 93.94 105 LYS A N 1
ATOM 809 C CA . LYS A 1 105 ? 7.692 -9.120 0.263 1.00 93.94 105 LYS A CA 1
ATOM 810 C C . LYS A 1 105 ? 7.842 -7.880 -0.611 1.00 93.94 105 LYS A C 1
ATOM 812 O O . LYS A 1 105 ? 8.832 -7.765 -1.323 1.00 93.94 105 LYS A O 1
ATOM 817 N N . ILE A 1 106 ? 6.901 -6.940 -0.502 1.00 92.06 106 ILE A N 1
ATOM 818 C CA . ILE A 1 106 ? 6.942 -5.657 -1.215 1.00 92.06 106 ILE A CA 1
ATOM 819 C C . ILE A 1 106 ? 8.205 -4.870 -0.843 1.00 92.06 106 ILE A C 1
ATOM 821 O O . ILE A 1 106 ? 8.888 -4.362 -1.723 1.00 92.06 106 ILE A O 1
ATOM 825 N N . GLN A 1 107 ? 8.544 -4.803 0.446 1.00 90.56 107 GLN A N 1
ATOM 826 C CA . GLN A 1 107 ? 9.726 -4.081 0.930 1.00 90.56 107 GLN A CA 1
ATOM 827 C C . GLN A 1 107 ? 11.051 -4.761 0.565 1.00 90.56 107 GLN A C 1
ATOM 829 O O . GLN A 1 107 ? 12.081 -4.097 0.532 1.00 90.56 107 GLN A O 1
ATOM 834 N N . SER A 1 108 ? 11.030 -6.067 0.287 1.00 92.12 108 SER A N 1
ATOM 835 C CA . SER A 1 108 ? 12.209 -6.818 -0.159 1.00 92.12 108 SER A CA 1
ATOM 836 C C . SER A 1 108 ? 12.502 -6.693 -1.658 1.00 92.12 108 SER A C 1
ATOM 838 O O . SER A 1 108 ? 13.513 -7.221 -2.119 1.00 92.12 108 SER A O 1
ATOM 840 N N . LEU A 1 109 ? 11.630 -6.028 -2.427 1.00 86.50 109 LEU A N 1
ATOM 841 C CA . LEU A 1 109 ? 11.851 -5.801 -3.854 1.00 86.50 109 LEU A CA 1
ATOM 842 C C . LEU A 1 109 ? 13.079 -4.917 -4.075 1.00 86.50 109 LEU A C 1
ATOM 844 O O . LEU A 1 109 ? 13.260 -3.899 -3.405 1.00 86.50 109 LEU A O 1
ATOM 848 N N . ALA A 1 110 ? 13.892 -5.290 -5.062 1.00 84.81 110 ALA A N 1
ATOM 849 C CA . ALA A 1 110 ? 14.954 -4.425 -5.551 1.00 84.81 110 ALA A CA 1
ATOM 850 C C . ALA A 1 110 ? 14.348 -3.122 -6.122 1.00 84.81 110 ALA A C 1
ATOM 852 O O . ALA A 1 110 ? 13.211 -3.158 -6.612 1.00 84.81 110 ALA A O 1
ATOM 853 N N . PRO A 1 111 ? 15.061 -1.980 -6.073 1.00 79.56 111 PRO A N 1
ATOM 854 C CA . PRO A 1 111 ? 14.545 -0.694 -6.549 1.00 79.56 111 PRO A CA 1
ATOM 855 C C . PRO A 1 111 ? 13.951 -0.759 -7.961 1.00 79.56 111 PRO A C 1
ATOM 857 O O . PRO A 1 111 ? 12.900 -0.176 -8.214 1.00 79.56 111 PRO A O 1
ATOM 860 N N . GLU A 1 112 ? 14.556 -1.542 -8.850 1.00 79.62 112 GLU A N 1
ATOM 861 C CA . GLU A 1 112 ? 14.124 -1.744 -10.234 1.00 79.62 112 GLU A CA 1
ATOM 862 C C . GLU A 1 112 ? 12.728 -2.389 -10.309 1.00 79.62 112 GLU A C 1
ATOM 864 O O . GLU A 1 112 ? 11.879 -1.987 -11.103 1.00 79.62 112 GLU A O 1
ATOM 869 N N . HIS A 1 113 ? 12.446 -3.331 -9.407 1.00 83.69 113 HIS A N 1
ATOM 870 C CA . HIS A 1 113 ? 11.180 -4.064 -9.357 1.00 83.69 113 HIS A CA 1
ATOM 871 C C . HIS A 1 113 ? 10.076 -3.332 -8.587 1.00 83.69 113 HIS A C 1
ATOM 873 O O . HIS A 1 113 ? 8.909 -3.724 -8.662 1.00 83.69 113 HIS A O 1
ATOM 879 N N . THR A 1 114 ? 10.404 -2.259 -7.858 1.00 80.94 114 THR A N 1
ATOM 880 C CA . THR A 1 114 ? 9.375 -1.413 -7.236 1.00 80.94 114 THR A CA 1
ATOM 881 C C . THR A 1 114 ? 8.519 -0.731 -8.307 1.00 80.94 114 THR A C 1
ATOM 883 O O . THR A 1 114 ? 7.290 -0.777 -8.248 1.00 80.94 114 THR A O 1
ATOM 886 N N . TYR A 1 115 ? 9.159 -0.207 -9.354 1.00 79.62 115 TYR A N 1
ATOM 887 C CA . TYR A 1 115 ? 8.469 0.385 -10.498 1.00 79.62 115 TYR A CA 1
ATOM 888 C C . TYR A 1 115 ? 7.648 -0.647 -11.283 1.00 79.62 115 TYR A C 1
ATOM 890 O O . TYR A 1 115 ? 6.499 -0.386 -11.648 1.00 79.62 115 TYR A O 1
ATOM 898 N N . ASP A 1 116 ? 8.209 -1.836 -11.509 1.00 82.06 116 ASP A N 1
ATOM 899 C CA . ASP A 1 116 ? 7.513 -2.925 -12.200 1.00 82.06 116 ASP A CA 1
ATOM 900 C C . ASP A 1 116 ? 6.228 -3.333 -11.479 1.00 82.06 116 ASP A C 1
ATOM 902 O O . ASP A 1 116 ? 5.182 -3.457 -12.113 1.00 82.06 116 ASP A O 1
ATOM 906 N N . LEU A 1 117 ? 6.264 -3.485 -10.150 1.00 84.31 117 LEU A N 1
ATOM 907 C CA . LEU A 1 117 ? 5.066 -3.823 -9.383 1.00 84.31 117 LEU A CA 1
ATOM 908 C C . LEU A 1 117 ? 4.009 -2.711 -9.462 1.00 84.31 117 LEU A C 1
ATOM 910 O O . LEU A 1 117 ? 2.825 -3.009 -9.608 1.00 84.31 117 LEU A O 1
ATOM 914 N N . ALA A 1 118 ? 4.416 -1.440 -9.422 1.00 80.75 118 ALA A N 1
ATOM 915 C CA . ALA A 1 118 ? 3.489 -0.327 -9.622 1.00 80.75 118 ALA A CA 1
ATOM 916 C C . ALA A 1 118 ? 2.868 -0.347 -11.032 1.00 80.75 118 ALA A C 1
ATOM 918 O O . ALA A 1 118 ? 1.674 -0.085 -11.179 1.00 80.75 118 ALA A O 1
ATOM 919 N N . SER A 1 119 ? 3.649 -0.718 -12.050 1.00 77.50 119 SER A N 1
ATOM 920 C CA . SER A 1 119 ? 3.195 -0.835 -13.441 1.00 77.50 119 SER A CA 1
ATOM 921 C C . SER A 1 119 ? 2.188 -1.972 -13.609 1.00 77.50 119 SER A C 1
ATOM 923 O O . SER A 1 119 ? 1.115 -1.753 -14.168 1.00 77.50 119 SER A O 1
ATOM 925 N N . ILE A 1 120 ? 2.471 -3.143 -13.031 1.00 82.38 120 ILE A N 1
ATOM 926 C CA . ILE A 1 120 ? 1.570 -4.306 -13.020 1.00 82.38 120 ILE A CA 1
ATOM 927 C C . ILE A 1 120 ? 0.251 -3.980 -12.309 1.00 82.38 120 ILE A C 1
ATOM 929 O O . ILE A 1 120 ? -0.814 -4.332 -12.810 1.00 82.38 120 ILE A O 1
ATOM 933 N N . ILE A 1 121 ? 0.292 -3.266 -11.174 1.00 81.25 121 ILE A N 1
ATOM 934 C CA . ILE A 1 121 ? -0.923 -2.802 -10.474 1.00 81.25 121 ILE A CA 1
ATOM 935 C C . ILE A 1 121 ? -1.780 -1.910 -11.383 1.00 81.25 121 ILE A C 1
ATOM 937 O O . ILE A 1 121 ? -3.003 -1.951 -11.294 1.00 81.25 121 ILE A O 1
ATOM 941 N N . CYS A 1 122 ? -1.150 -1.132 -12.264 1.00 74.44 122 CYS A N 1
ATOM 942 C CA . CYS A 1 122 ? -1.828 -0.278 -13.239 1.00 74.44 122 CYS A CA 1
ATOM 943 C C . CYS A 1 122 ? -2.181 -1.002 -14.552 1.00 74.44 122 CYS A C 1
ATOM 945 O O . CYS A 1 122 ? -2.493 -0.333 -15.533 1.00 74.44 122 CYS A O 1
ATOM 947 N N . GLY A 1 123 ? -2.072 -2.335 -14.612 1.00 73.25 123 GLY A N 1
ATOM 948 C CA . GLY A 1 123 ? -2.362 -3.123 -15.815 1.00 73.25 123 GLY A CA 1
ATOM 949 C C . GLY A 1 123 ? -1.338 -2.968 -16.946 1.00 73.25 123 GLY A C 1
ATOM 950 O O . GLY A 1 123 ? -1.635 -3.299 -18.090 1.00 73.25 123 GLY A O 1
ATOM 951 N N . LYS A 1 124 ? -0.137 -2.455 -16.655 1.00 73.62 124 LYS A N 1
ATOM 952 C CA . LYS A 1 124 ? 0.942 -2.270 -17.633 1.00 73.62 124 LYS A CA 1
ATOM 953 C C . LYS A 1 124 ? 1.969 -3.393 -17.563 1.00 73.62 124 LYS A C 1
ATOM 955 O O . LYS A 1 124 ? 2.169 -4.014 -16.519 1.00 73.62 124 LYS A O 1
ATOM 960 N N . ALA A 1 125 ? 2.679 -3.588 -18.672 1.00 74.38 125 ALA A N 1
ATOM 961 C CA . ALA A 1 125 ? 3.848 -4.451 -18.699 1.00 74.38 125 ALA A CA 1
ATOM 962 C C . ALA A 1 125 ? 4.954 -3.896 -17.774 1.00 74.38 125 ALA A C 1
ATOM 964 O O . ALA A 1 125 ? 5.155 -2.676 -17.727 1.00 74.38 125 ALA A O 1
ATOM 965 N N . PRO A 1 126 ? 5.671 -4.763 -17.041 1.00 79.56 126 PRO A N 1
ATOM 966 C CA . PRO A 1 126 ? 6.863 -4.362 -16.303 1.00 79.56 126 PRO A CA 1
ATOM 967 C C . PRO A 1 126 ? 7.956 -3.876 -17.268 1.00 79.56 126 PRO A C 1
ATOM 969 O O . PRO A 1 126 ? 8.025 -4.303 -18.418 1.00 79.56 126 PRO A O 1
ATOM 972 N N . VAL A 1 127 ? 8.816 -2.976 -16.796 1.00 75.38 127 VAL A N 1
ATOM 973 C CA . VAL A 1 127 ? 9.902 -2.371 -17.579 1.00 75.38 127 VAL A CA 1
ATOM 974 C C . VAL A 1 127 ? 11.160 -3.230 -17.535 1.00 75.38 127 VAL A C 1
ATOM 976 O O . VAL A 1 127 ? 11.857 -3.335 -18.542 1.00 75.38 127 VAL A O 1
ATOM 979 N N . THR A 1 128 ? 11.475 -3.826 -16.379 1.00 77.44 128 THR A N 1
ATOM 980 C CA . THR A 1 128 ? 12.740 -4.566 -16.203 1.00 77.44 128 THR A CA 1
ATOM 981 C C . THR A 1 128 ? 12.594 -6.078 -16.330 1.00 77.44 128 THR A C 1
ATOM 983 O O . THR A 1 128 ? 13.574 -6.773 -16.603 1.00 77.44 128 THR A O 1
ATOM 986 N N . LEU A 1 129 ? 11.372 -6.595 -16.189 1.00 66.06 129 LEU A N 1
ATOM 987 C CA . LEU A 1 129 ? 11.064 -8.000 -16.435 1.00 66.06 129 LEU A CA 1
ATOM 988 C C . LEU A 1 129 ? 10.732 -8.217 -17.921 1.00 66.06 129 LEU A C 1
ATOM 990 O O . LEU A 1 129 ? 10.058 -7.379 -18.520 1.00 66.06 129 LEU A O 1
ATOM 994 N N . PRO A 1 130 ? 11.162 -9.338 -18.530 1.00 59.78 130 PRO A N 1
ATOM 995 C CA . PRO A 1 130 ? 10.752 -9.691 -19.886 1.00 59.78 130 PRO A CA 1
ATOM 996 C C . PRO A 1 130 ? 9.221 -9.702 -19.996 1.00 59.78 130 PRO A C 1
ATOM 998 O O . PRO A 1 130 ? 8.549 -10.243 -19.120 1.00 59.78 130 PRO A O 1
ATOM 1001 N N . ALA A 1 131 ? 8.681 -9.131 -21.077 1.00 56.94 131 ALA A N 1
ATOM 1002 C CA . ALA A 1 131 ? 7.249 -8.890 -21.300 1.00 56.94 131 ALA A CA 1
ATOM 1003 C C . ALA A 1 131 ? 6.346 -10.149 -21.352 1.00 56.94 131 ALA A C 1
ATOM 1005 O O . ALA A 1 131 ? 5.141 -10.020 -21.540 1.00 56.94 131 ALA A O 1
ATOM 1006 N N . ASP A 1 132 ? 6.892 -11.348 -21.138 1.00 53.06 132 ASP A N 1
ATOM 1007 C CA . ASP A 1 132 ? 6.165 -12.624 -21.114 1.00 53.06 132 ASP A CA 1
ATOM 1008 C C . ASP A 1 132 ? 5.645 -12.976 -19.709 1.00 53.06 132 ASP A C 1
ATOM 1010 O O . ASP A 1 132 ? 5.783 -14.105 -19.232 1.00 53.06 132 ASP A O 1
ATOM 1014 N N . ILE A 1 133 ? 5.028 -12.018 -19.013 1.00 55.19 133 ILE A N 1
ATOM 1015 C CA . ILE A 1 133 ? 4.156 -12.369 -17.887 1.00 55.19 133 ILE A CA 1
ATOM 1016 C C . ILE A 1 133 ? 2.741 -12.475 -18.459 1.00 55.19 133 ILE A C 1
ATOM 1018 O O . ILE A 1 133 ? 2.148 -11.438 -18.765 1.00 55.19 133 ILE A O 1
ATOM 1022 N N . PRO A 1 134 ? 2.186 -13.690 -18.643 1.00 52.47 134 PRO A N 1
ATOM 1023 C CA . PRO A 1 134 ? 0.814 -13.834 -19.105 1.00 52.47 134 PRO A CA 1
ATOM 1024 C C . PRO A 1 134 ? -0.115 -13.083 -18.149 1.00 52.47 134 PRO A C 1
ATOM 1026 O O . PRO A 1 134 ? 0.019 -13.205 -16.927 1.00 52.47 134 PRO A O 1
ATOM 1029 N N . SER A 1 135 ? -1.027 -12.284 -18.712 1.00 53.09 135 SER A N 1
ATOM 1030 C CA . SER A 1 135 ? -2.015 -11.531 -17.940 1.00 53.09 135 SER A CA 1
ATOM 1031 C C . SER A 1 135 ? -2.693 -12.464 -16.923 1.00 53.09 135 SER A C 1
ATOM 1033 O O . SER A 1 135 ? -3.230 -13.500 -17.321 1.00 53.09 135 SER A O 1
ATOM 1035 N N . PRO A 1 136 ? -2.697 -12.135 -15.616 1.00 54.88 136 PRO A N 1
ATOM 1036 C CA . PRO A 1 136 ? -3.411 -12.927 -14.616 1.00 54.88 136 PRO A CA 1
ATOM 1037 C C . PRO A 1 136 ? -4.934 -12.808 -14.767 1.00 54.88 136 PRO A C 1
ATOM 1039 O O . PRO A 1 136 ? -5.678 -13.566 -14.145 1.00 54.88 136 PRO A O 1
ATOM 1042 N N . PHE A 1 137 ? -5.398 -11.858 -15.582 1.00 54.88 137 PHE A N 1
ATOM 1043 C CA . PHE A 1 137 ? -6.798 -11.682 -15.914 1.00 54.88 137 PHE A CA 1
ATOM 1044 C C . PHE A 1 137 ? -7.079 -12.361 -17.256 1.00 54.88 137 PHE A C 1
ATOM 1046 O O . PHE A 1 137 ? -6.439 -11.996 -18.248 1.00 54.88 137 PHE A O 1
ATOM 1053 N N . PRO A 1 138 ? -8.002 -13.339 -17.306 1.00 54.53 138 PRO A N 1
ATOM 1054 C CA . PRO A 1 138 ? -8.420 -13.919 -18.572 1.00 54.53 138 PRO A CA 1
ATOM 1055 C C . PRO A 1 138 ? -9.010 -12.810 -19.445 1.00 54.53 138 PRO A C 1
ATOM 1057 O O . PRO A 1 138 ? -9.864 -12.050 -18.983 1.00 54.53 138 PRO A O 1
ATOM 1060 N N . GLU A 1 139 ? -8.541 -12.702 -20.688 1.00 56.78 139 GLU A N 1
ATOM 1061 C CA . GLU A 1 139 ? -9.138 -11.803 -21.672 1.00 56.78 139 GLU A CA 1
ATOM 1062 C C . GLU A 1 139 ? -10.626 -12.144 -21.803 1.00 56.78 139 GLU A C 1
ATOM 1064 O O . GLU A 1 139 ? -11.001 -13.291 -22.065 1.00 56.78 139 GLU A O 1
ATOM 1069 N N . SER A 1 140 ? -11.489 -11.155 -21.563 1.00 56.25 140 SER A N 1
ATOM 1070 C CA . SER A 1 140 ? -12.920 -11.300 -21.808 1.00 56.25 140 SER A CA 1
ATOM 1071 C C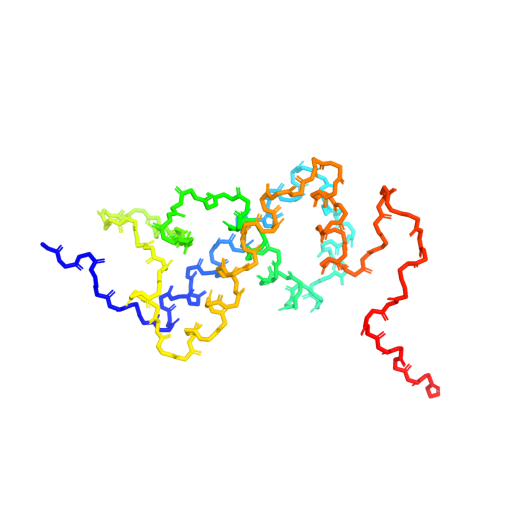 . SER A 1 140 ? -13.128 -11.663 -23.281 1.00 56.25 140 SER A C 1
ATOM 1073 O O . SER A 1 140 ? -12.544 -11.005 -24.145 1.00 56.25 140 SER A O 1
ATOM 1075 N N . PRO A 1 141 ? -13.948 -12.680 -23.600 1.00 55.59 141 PRO A N 1
ATOM 1076 C CA . PRO A 1 141 ? -14.169 -13.081 -24.980 1.00 55.59 141 PRO A CA 1
ATOM 1077 C C . PRO A 1 141 ? -14.762 -11.907 -25.761 1.00 55.59 141 PRO A C 1
ATOM 1079 O O . PRO A 1 141 ? -15.798 -11.355 -25.386 1.00 55.59 141 PRO A O 1
ATOM 1082 N N . THR A 1 142 ? -14.080 -11.515 -26.835 1.00 56.69 142 THR A N 1
ATOM 1083 C CA . THR A 1 142 ? -14.592 -10.548 -27.805 1.00 56.69 142 THR A CA 1
ATOM 1084 C C . THR A 1 142 ? -15.832 -11.155 -28.461 1.00 56.69 142 THR A C 1
ATOM 1086 O O . THR A 1 142 ? -15.744 -12.230 -29.058 1.00 56.69 142 THR A O 1
ATOM 1089 N N . ALA A 1 143 ? -16.984 -10.511 -28.273 1.00 55.84 143 ALA A N 1
ATOM 1090 C CA . ALA A 1 143 ? -18.229 -10.843 -28.962 1.00 55.84 143 ALA A CA 1
ATOM 1091 C C . ALA A 1 143 ? -18.219 -10.324 -30.405 1.00 55.84 143 ALA A C 1
ATOM 1093 O O . ALA A 1 143 ? -17.605 -9.255 -30.636 1.00 55.84 143 ALA A O 1
#

pLDDT: mean 76.07, std 14.45, range [38.62, 95.12]

Secondary structure (DSSP, 8-state):
--TTPPPPHHHHHHHHHHHHHHHHHHHHHTTSS-HHHHHHTTTTHHHHHHHHHHHHHHHH--SSS--EEPPPPTT--S---EE-TTTS-TTTHHHHHHHHHHHHHHHTS-HHHHHHHHHHHTTPPPSSS-S----SSPPPPP-